Protein AF-A0A7K2NYI3-F1 (afdb_monomer_lite)

Structure (mmCIF, N/CA/C/O backbone):
data_AF-A0A7K2NYI3-F1
#
_entry.id   AF-A0A7K2NYI3-F1
#
loop_
_atom_site.group_PDB
_atom_site.id
_atom_site.type_symbol
_atom_site.label_atom_id
_atom_site.label_alt_id
_atom_site.label_comp_id
_atom_site.label_asym_id
_atom_site.label_entity_id
_atom_site.label_seq_id
_atom_site.pdbx_PDB_ins_code
_atom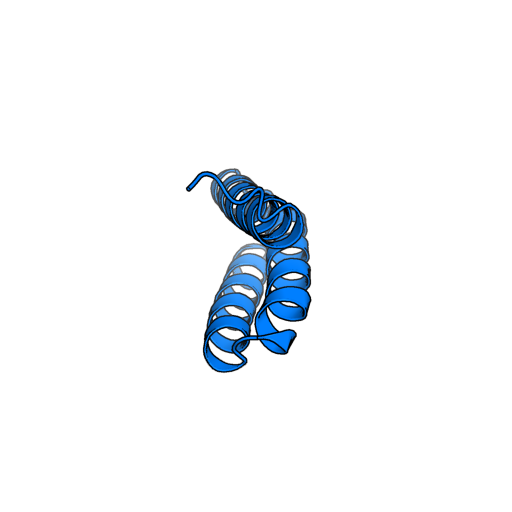_site.Cartn_x
_atom_site.Cartn_y
_atom_site.Cartn_z
_atom_site.occupancy
_atom_site.B_iso_or_equiv
_atom_site.auth_seq_id
_atom_site.auth_comp_id
_atom_site.auth_asym_id
_atom_site.auth_atom_id
_atom_site.pdbx_PDB_model_num
ATOM 1 N N . GLU A 1 1 ? 11.294 12.436 -25.273 1.00 41.53 1 GLU A N 1
ATOM 2 C CA . GLU A 1 1 ? 10.753 11.063 -25.258 1.00 41.53 1 GLU A CA 1
ATOM 3 C C . GLU A 1 1 ? 9.638 10.961 -24.234 1.00 41.53 1 GLU A C 1
ATOM 5 O O . GLU A 1 1 ? 9.899 10.947 -23.042 1.00 41.53 1 GLU A O 1
ATOM 10 N N . LEU A 1 2 ? 8.3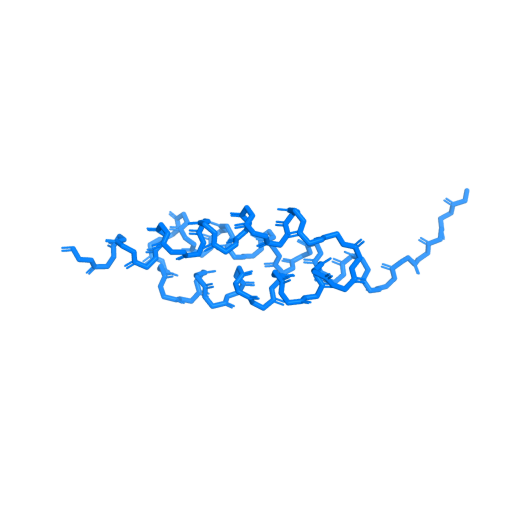89 10.970 -24.694 1.00 48.41 2 LEU A N 1
ATOM 11 C CA . LEU A 1 2 ? 7.218 10.665 -23.874 1.00 48.41 2 LEU A CA 1
ATOM 12 C C . LEU A 1 2 ? 6.783 9.252 -24.253 1.00 48.41 2 LEU A C 1
ATOM 14 O O . LEU A 1 2 ? 5.867 9.054 -25.048 1.00 48.41 2 LEU A O 1
ATOM 18 N N . ALA A 1 3 ? 7.522 8.264 -23.748 1.00 52.66 3 ALA A N 1
ATOM 19 C CA . ALA A 1 3 ? 7.080 6.883 -23.809 1.00 52.66 3 ALA A CA 1
ATOM 20 C C . ALA A 1 3 ? 5.887 6.753 -22.858 1.00 52.66 3 ALA A C 1
ATOM 22 O O . ALA A 1 3 ? 6.030 6.832 -21.639 1.00 52.66 3 ALA A O 1
ATOM 23 N N . LEU A 1 4 ? 4.697 6.603 -23.433 1.00 55.56 4 LEU A N 1
ATOM 24 C CA . LEU A 1 4 ? 3.498 6.170 -22.730 1.00 55.56 4 LEU A CA 1
ATOM 25 C C . LEU A 1 4 ? 3.764 4.780 -22.131 1.00 55.56 4 LEU A C 1
ATOM 27 O O . LEU A 1 4 ? 3.469 3.756 -22.742 1.00 55.56 4 LEU A O 1
ATOM 31 N N . LEU A 1 5 ? 4.327 4.742 -20.922 1.00 59.81 5 LEU A N 1
ATOM 32 C CA . LEU A 1 5 ? 4.398 3.557 -20.070 1.00 59.81 5 LEU A CA 1
ATOM 33 C C . LEU A 1 5 ? 3.011 3.313 -19.467 1.00 59.81 5 LEU A C 1
ATOM 35 O O . LEU A 1 5 ? 2.803 3.458 -18.263 1.00 59.81 5 LEU A O 1
ATOM 39 N N . LEU A 1 6 ? 2.045 2.974 -20.322 1.00 55.09 6 LEU A N 1
ATOM 40 C CA . LEU A 1 6 ? 0.664 2.682 -19.935 1.00 55.09 6 LEU A CA 1
ATOM 41 C C . LEU A 1 6 ? 0.563 1.705 -18.734 1.00 55.09 6 LEU A C 1
ATOM 43 O O . LEU A 1 6 ? -0.281 1.947 -17.872 1.00 55.09 6 LEU A O 1
ATOM 47 N N . PRO A 1 7 ? 1.441 0.682 -18.583 1.00 60.28 7 PRO A N 1
ATOM 48 C CA . PRO A 1 7 ? 1.454 -0.170 -17.389 1.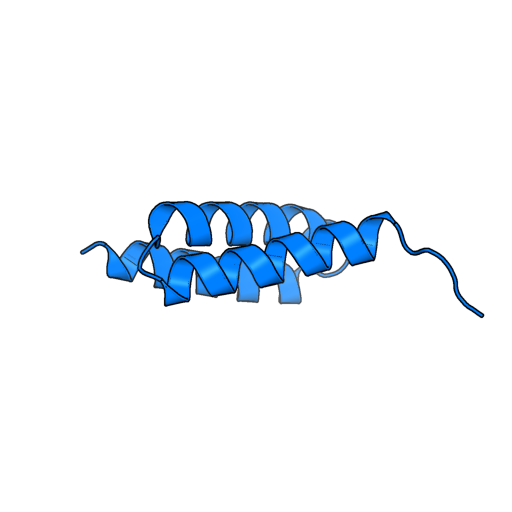00 60.28 7 PRO A CA 1
ATOM 49 C C . PRO A 1 7 ? 1.987 0.537 -16.132 1.00 60.28 7 PRO A C 1
ATOM 51 O O . PRO A 1 7 ? 1.406 0.401 -15.058 1.00 60.28 7 PRO A O 1
ATOM 54 N N . ALA A 1 8 ? 3.062 1.324 -16.251 1.00 64.62 8 ALA A N 1
ATOM 55 C CA . ALA A 1 8 ? 3.693 1.978 -15.102 1.00 64.62 8 ALA A CA 1
ATOM 56 C C . ALA A 1 8 ? 2.827 3.114 -14.548 1.00 64.62 8 ALA A C 1
ATOM 58 O O . ALA A 1 8 ? 2.728 3.280 -13.336 1.00 64.62 8 ALA A O 1
ATOM 59 N N . HIS A 1 9 ? 2.158 3.873 -15.420 1.00 66.44 9 HIS A N 1
ATOM 60 C CA . HIS A 1 9 ? 1.275 4.952 -14.985 1.00 66.44 9 HIS A CA 1
ATOM 61 C C . HIS A 1 9 ? 0.006 4.414 -14.311 1.00 66.44 9 HIS A C 1
ATOM 63 O O . HIS A 1 9 ? -0.408 4.941 -13.282 1.00 66.44 9 HIS A O 1
ATOM 69 N N . ALA A 1 10 ? -0.570 3.320 -14.822 1.00 74.44 10 ALA A N 1
ATOM 70 C CA . ALA A 1 10 ? -1.702 2.661 -14.173 1.00 74.44 10 ALA A CA 1
ATOM 71 C C . ALA A 1 10 ? -1.321 2.072 -12.801 1.00 74.44 10 ALA A C 1
ATOM 73 O O . ALA A 1 10 ? -2.073 2.222 -11.838 1.00 74.44 10 ALA A O 1
ATOM 74 N N . ALA A 1 11 ? -0.140 1.455 -12.689 1.00 80.75 11 ALA A N 1
ATOM 75 C CA . ALA A 1 11 ? 0.369 0.937 -11.419 1.00 80.75 11 ALA A CA 1
ATOM 76 C C . ALA A 1 11 ? 0.646 2.068 -10.411 1.00 80.75 11 ALA A C 1
ATOM 78 O O . ALA A 1 11 ? 0.220 1.993 -9.260 1.00 80.75 11 ALA A O 1
ATOM 79 N N . ARG A 1 12 ? 1.272 3.161 -10.864 1.00 83.56 12 ARG A N 1
ATOM 80 C CA . ARG A 1 12 ? 1.522 4.372 -10.068 1.00 83.56 12 ARG A CA 1
ATOM 81 C C . ARG A 1 12 ? 0.227 4.973 -9.517 1.00 83.56 12 ARG A C 1
ATOM 83 O O . ARG A 1 12 ? 0.143 5.251 -8.326 1.00 83.56 12 ARG A O 1
ATOM 90 N N . LEU A 1 13 ? -0.792 5.127 -10.364 1.00 88.50 13 LEU A N 1
ATOM 91 C CA . LEU A 1 13 ? -2.099 5.649 -9.955 1.00 88.50 13 LEU A CA 1
ATOM 92 C C . LEU A 1 13 ? -2.787 4.745 -8.926 1.00 88.50 13 LEU A C 1
ATOM 94 O O . LEU A 1 13 ? -3.456 5.245 -8.022 1.00 88.50 13 LEU A O 1
ATOM 98 N N . ARG A 1 14 ? -2.616 3.420 -9.037 1.00 89.25 14 ARG A N 1
ATOM 99 C CA . ARG A 1 14 ? -3.138 2.470 -8.047 1.00 89.25 14 ARG A CA 1
ATOM 100 C C . ARG A 1 14 ? -2.514 2.707 -6.674 1.00 89.25 14 ARG A C 1
ATOM 102 O O . ARG A 1 14 ? -3.252 2.826 -5.702 1.00 89.25 14 ARG A O 1
ATOM 109 N N . TYR A 1 15 ? -1.190 2.842 -6.611 1.00 90.31 15 TYR A N 1
ATOM 110 C CA . TYR A 1 15 ? -0.480 3.159 -5.371 1.00 90.31 15 TYR A CA 1
ATOM 111 C C . TYR A 1 15 ? -0.944 4.493 -4.767 1.00 90.31 15 TYR A C 1
ATOM 113 O O . TYR A 1 15 ? -1.305 4.557 -3.595 1.00 90.31 15 TYR A O 1
ATOM 121 N N . GLU A 1 16 ? -1.020 5.551 -5.578 1.00 93.25 16 GLU A N 1
ATOM 122 C CA . GLU A 1 16 ? -1.464 6.874 -5.118 1.00 93.25 16 GLU A CA 1
ATOM 123 C C . GLU A 1 16 ? -2.899 6.840 -4.570 1.00 93.25 16 GLU A C 1
ATOM 125 O O . GLU A 1 16 ? -3.177 7.400 -3.507 1.00 93.25 16 GLU A O 1
ATOM 130 N N . ARG A 1 17 ? -3.809 6.119 -5.238 1.00 94.06 17 ARG A N 1
ATOM 131 C CA . ARG A 1 17 ? -5.166 5.891 -4.728 1.00 94.06 17 ARG A CA 1
ATOM 132 C C . ARG A 1 17 ? -5.154 5.110 -3.414 1.00 94.06 17 ARG A C 1
ATOM 134 O O . ARG A 1 17 ? -5.903 5.467 -2.508 1.00 94.06 17 ARG A O 1
ATOM 141 N N . ALA A 1 18 ? -4.327 4.075 -3.301 1.00 94.50 18 ALA A N 1
ATOM 142 C CA . ALA A 1 18 ? -4.211 3.266 -2.094 1.00 94.50 18 ALA A CA 1
ATOM 143 C C . ALA A 1 18 ? -3.817 4.121 -0.879 1.00 94.50 18 ALA A C 1
ATOM 145 O O . ALA A 1 18 ? -4.486 4.083 0.154 1.00 94.50 18 ALA A O 1
ATOM 146 N N . VAL A 1 19 ? -2.806 4.979 -1.044 1.00 94.19 19 VAL A N 1
ATOM 147 C CA . VAL A 1 19 ? -2.354 5.923 -0.012 1.00 94.19 19 VAL A CA 1
ATOM 148 C C . VAL A 1 19 ? -3.472 6.890 0.390 1.00 94.19 19 VAL A C 1
ATOM 150 O O . VAL A 1 19 ? -3.698 7.103 1.581 1.00 94.19 19 VAL A O 1
ATOM 153 N N . LEU A 1 20 ? -4.218 7.441 -0.574 1.00 97.31 20 LEU A N 1
ATOM 154 C CA . LEU A 1 20 ? -5.340 8.342 -0.282 1.00 97.31 20 LEU A CA 1
ATOM 155 C C . LEU A 1 20 ? -6.472 7.653 0.495 1.00 97.31 20 LEU A C 1
ATOM 157 O O . LEU A 1 20 ? -7.061 8.272 1.382 1.00 97.31 20 LEU A O 1
ATOM 161 N N . LEU A 1 21 ? -6.771 6.387 0.191 1.00 96.06 21 LEU A N 1
ATOM 162 C CA . LEU A 1 21 ? -7.769 5.599 0.922 1.00 96.06 21 LEU A CA 1
ATOM 163 C C . LEU A 1 21 ? -7.343 5.389 2.379 1.00 96.06 21 LEU A C 1
ATOM 165 O O . LEU A 1 21 ? -8.122 5.671 3.288 1.00 96.06 21 LEU A O 1
ATOM 169 N N . VAL A 1 22 ? -6.088 4.988 2.611 1.00 94.94 22 VAL A N 1
ATOM 170 C CA . VAL A 1 22 ? -5.533 4.842 3.968 1.00 94.94 22 VAL A CA 1
ATOM 171 C C . VAL A 1 22 ? -5.602 6.169 4.730 1.00 94.94 22 VAL A C 1
ATOM 173 O O . VAL A 1 22 ? -6.084 6.201 5.858 1.00 94.94 22 VAL A O 1
ATOM 176 N N . GLN A 1 23 ? -5.204 7.282 4.107 1.00 94.50 23 GLN A N 1
ATOM 177 C CA . GLN A 1 23 ? -5.262 8.612 4.731 1.00 94.50 23 GLN A CA 1
ATOM 178 C C . GLN A 1 23 ? -6.688 9.061 5.083 1.00 94.50 23 GLN A C 1
ATOM 180 O O . GLN A 1 23 ? -6.873 9.815 6.037 1.00 94.50 23 GLN A O 1
ATOM 185 N N . ARG A 1 24 ? -7.702 8.606 4.338 1.00 96.19 24 ARG A N 1
ATOM 186 C CA . ARG A 1 24 ? -9.119 8.883 4.625 1.00 96.19 24 ARG A CA 1
ATOM 187 C C . ARG A 1 24 ? -9.743 7.951 5.662 1.00 96.19 24 ARG A C 1
ATOM 189 O O . ARG A 1 24 ? -10.909 8.135 5.999 1.00 96.19 24 ARG A O 1
ATOM 196 N N . GLY A 1 25 ? -8.992 6.980 6.176 1.00 95.88 25 GLY A N 1
ATOM 197 C CA . GLY A 1 25 ? -9.505 5.970 7.100 1.00 95.88 25 GLY A CA 1
ATOM 198 C C . GLY A 1 25 ? -10.179 4.782 6.412 1.00 95.88 25 GLY A C 1
ATOM 199 O O . GLY A 1 25 ? -10.696 3.894 7.084 1.00 95.88 25 GLY A O 1
ATOM 200 N N . GLU A 1 26 ? -10.148 4.710 5.079 1.00 96.94 26 GLU A N 1
ATOM 201 C CA . GLU A 1 26 ? -10.617 3.555 4.306 1.00 96.94 26 GLU A CA 1
ATOM 202 C C . GLU A 1 26 ? -9.545 2.450 4.293 1.00 96.94 26 GLU A C 1
ATOM 204 O O . GLU A 1 26 ? -9.078 2.001 3.245 1.00 96.94 26 GLU A O 1
ATOM 209 N N . PHE A 1 27 ? -9.121 2.018 5.481 1.00 95.38 27 PHE A N 1
ATOM 210 C CA . PHE A 1 27 ? -7.933 1.188 5.679 1.00 95.38 27 PHE A CA 1
ATOM 211 C C . PHE A 1 27 ? -7.991 -0.165 4.961 1.00 95.38 27 PHE A C 1
ATOM 213 O O . PHE A 1 27 ? -7.009 -0.572 4.345 1.00 95.38 27 PHE A O 1
ATOM 220 N N . ALA A 1 28 ? -9.141 -0.848 4.991 1.00 96.25 28 ALA A N 1
ATOM 221 C CA . ALA A 1 28 ? -9.315 -2.136 4.315 1.00 96.25 28 ALA A CA 1
ATOM 222 C C . ALA A 1 28 ? -9.184 -2.009 2.788 1.00 96.25 28 ALA A C 1
ATOM 224 O O . ALA A 1 28 ? -8.518 -2.824 2.150 1.00 96.25 28 ALA A O 1
ATOM 225 N N . ALA A 1 29 ? -9.790 -0.967 2.209 1.00 95.56 29 ALA A N 1
ATOM 226 C CA . ALA A 1 29 ? -9.719 -0.706 0.776 1.00 95.56 29 ALA A CA 1
ATOM 227 C C . ALA A 1 29 ? -8.308 -0.264 0.367 1.00 95.56 29 ALA A C 1
ATOM 229 O O . ALA A 1 29 ? -7.753 -0.794 -0.590 1.00 95.56 29 ALA A O 1
ATOM 230 N N . GLY A 1 30 ? -7.698 0.651 1.126 1.00 96.38 30 GLY A N 1
ATOM 231 C CA . GLY A 1 30 ? -6.327 1.097 0.892 1.00 96.38 30 GLY A CA 1
ATOM 232 C C . GLY A 1 30 ? -5.311 -0.044 0.967 1.00 96.38 30 GLY A C 1
ATOM 233 O O . GLY A 1 30 ? -4.469 -0.167 0.083 1.00 96.38 30 GLY A O 1
ATOM 234 N N . ALA A 1 31 ? -5.434 -0.939 1.950 1.00 97.19 31 ALA A N 1
ATOM 235 C CA . ALA A 1 31 ? -4.571 -2.113 2.061 1.00 97.19 31 ALA A CA 1
ATOM 236 C C . ALA A 1 31 ? -4.702 -3.070 0.864 1.00 97.19 31 ALA A C 1
ATOM 238 O O . ALA A 1 31 ? -3.690 -3.547 0.356 1.00 97.19 31 ALA A O 1
ATOM 239 N N . GLY A 1 32 ? -5.925 -3.321 0.384 1.00 96.56 32 GLY A N 1
ATOM 240 C CA . GLY A 1 32 ? -6.148 -4.168 -0.791 1.00 96.56 32 GLY A CA 1
ATOM 241 C C . GLY A 1 32 ? -5.518 -3.596 -2.066 1.00 96.56 32 GLY A C 1
ATOM 242 O O . GLY A 1 32 ? -4.944 -4.332 -2.866 1.00 96.56 32 GLY A O 1
ATOM 243 N N . GLU A 1 33 ? -5.560 -2.275 -2.241 1.00 95.25 33 GLU A N 1
ATOM 244 C CA . GLU A 1 33 ? -4.919 -1.611 -3.382 1.00 95.25 33 GLU A CA 1
ATOM 245 C C . GLU A 1 33 ? -3.384 -1.623 -3.286 1.00 95.25 33 GLU A C 1
ATOM 247 O O . GLU A 1 33 ? -2.719 -1.794 -4.310 1.00 95.25 33 GLU A O 1
ATOM 252 N N . LEU A 1 34 ? -2.818 -1.500 -2.077 1.00 95.56 34 LEU A N 1
ATOM 253 C CA . LEU A 1 34 ? -1.378 -1.671 -1.840 1.00 95.56 34 LEU A CA 1
ATOM 254 C C . LEU A 1 34 ? -0.934 -3.106 -2.166 1.00 95.56 34 LEU A C 1
ATOM 256 O O . LEU A 1 34 ? 0.047 -3.291 -2.880 1.00 95.56 34 LEU A O 1
ATOM 260 N N . GLU A 1 35 ? -1.680 -4.126 -1.735 1.00 96.12 35 GLU A N 1
ATOM 261 C CA . GLU A 1 35 ? -1.404 -5.535 -2.071 1.00 96.12 35 GLU A CA 1
ATOM 262 C C . GLU A 1 35 ? -1.429 -5.778 -3.589 1.00 96.12 35 GLU A C 1
ATOM 264 O O . GLU A 1 35 ? -0.503 -6.372 -4.143 1.00 96.12 35 GLU A O 1
ATOM 269 N N . ALA A 1 36 ? -2.438 -5.244 -4.281 1.00 93.00 36 ALA A N 1
ATOM 270 C CA . ALA A 1 36 ? -2.555 -5.348 -5.734 1.00 93.00 36 ALA A CA 1
ATOM 271 C C . ALA A 1 36 ? -1.476 -4.552 -6.494 1.00 93.00 36 ALA A C 1
ATOM 273 O O . ALA A 1 36 ? -1.182 -4.852 -7.653 1.00 93.00 36 ALA A O 1
ATOM 274 N N . TYR A 1 37 ? -0.904 -3.507 -5.891 1.00 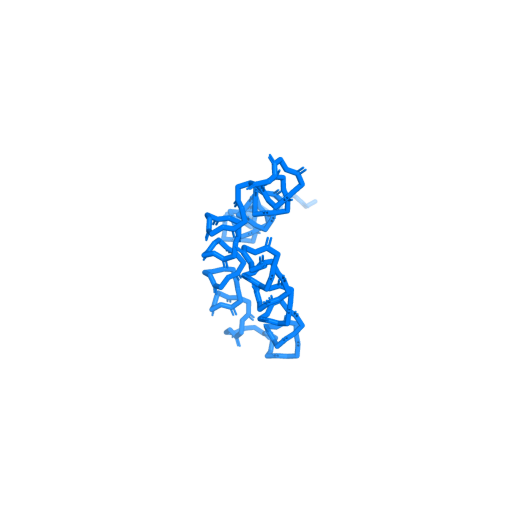92.69 37 TYR A N 1
ATOM 275 C CA . TYR A 1 37 ? 0.266 -2.817 -6.436 1.00 92.69 37 TYR A CA 1
ATOM 276 C C . TYR A 1 37 ? 1.549 -3.629 -6.208 1.00 92.69 37 TYR A C 1
ATOM 278 O O . TYR A 1 37 ? 2.341 -3.779 -7.140 1.00 92.69 37 TYR A O 1
ATOM 286 N N . ALA A 1 38 ? 1.714 -4.216 -5.019 1.00 93.81 38 ALA A N 1
ATOM 287 C CA . ALA A 1 38 ? 2.852 -5.067 -4.678 1.00 93.81 38 ALA A CA 1
ATOM 288 C C . ALA A 1 38 ? 2.974 -6.287 -5.608 1.00 93.81 38 ALA A C 1
ATOM 290 O O . ALA A 1 38 ? 4.076 -6.672 -5.986 1.00 93.81 38 ALA A O 1
ATOM 291 N N . GLU A 1 39 ? 1.852 -6.884 -6.014 1.00 91.88 39 GLU A N 1
ATOM 292 C CA . GLU A 1 39 ? 1.842 -7.993 -6.978 1.00 91.88 39 GLU A CA 1
ATOM 293 C C . GLU A 1 39 ? 2.413 -7.579 -8.344 1.00 91.88 39 GLU A C 1
ATOM 295 O O . GLU A 1 39 ? 3.228 -8.291 -8.928 1.00 91.88 39 GLU A O 1
ATOM 300 N N . VAL A 1 40 ? 2.030 -6.399 -8.840 1.00 90.62 40 VAL A N 1
ATOM 301 C CA .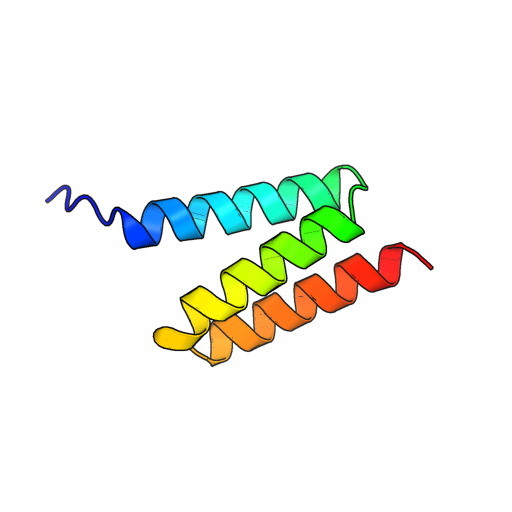 VAL A 1 40 ? 2.492 -5.894 -10.141 1.00 90.62 40 VAL A CA 1
ATOM 302 C C . VAL A 1 40 ? 3.957 -5.475 -10.083 1.00 90.62 40 VAL A C 1
ATOM 304 O O . VAL A 1 40 ? 4.714 -5.779 -11.005 1.00 90.62 40 VAL A O 1
ATOM 307 N N . VAL A 1 41 ? 4.368 -4.773 -9.023 1.00 89.44 41 VAL A N 1
ATOM 308 C CA . VAL A 1 41 ? 5.754 -4.306 -8.895 1.00 89.44 41 VAL A CA 1
ATOM 309 C C . VAL A 1 41 ? 6.713 -5.457 -8.606 1.00 89.44 41 VAL A C 1
ATOM 311 O O . VAL A 1 41 ? 7.824 -5.416 -9.111 1.00 89.44 41 VAL A O 1
ATOM 314 N N . GLY A 1 42 ? 6.277 -6.521 -7.920 1.00 91.94 42 GLY A N 1
ATOM 315 C CA . GLY A 1 42 ? 7.105 -7.702 -7.640 1.00 91.94 42 GLY A CA 1
ATOM 316 C C . GLY A 1 42 ? 7.574 -8.443 -8.893 1.00 91.94 42 GLY A C 1
ATOM 317 O O . GLY A 1 42 ? 8.637 -9.053 -8.897 1.00 91.94 42 GLY A O 1
ATOM 318 N N . ALA A 1 43 ? 6.854 -8.306 -10.012 1.00 89.62 43 ALA A N 1
ATOM 319 C CA . ALA A 1 43 ? 7.320 -8.811 -11.304 1.00 89.62 43 ALA A CA 1
ATOM 320 C C . ALA A 1 43 ? 8.572 -8.078 -11.838 1.00 89.62 43 ALA A C 1
ATOM 322 O O . ALA A 1 43 ? 9.222 -8.573 -12.758 1.00 89.62 43 ALA A O 1
ATOM 323 N N . VAL A 1 44 ? 8.893 -6.898 -11.295 1.00 88.31 44 VAL A N 1
ATOM 324 C CA . VAL A 1 44 ? 10.004 -6.028 -11.715 1.00 88.31 44 VAL A CA 1
ATOM 325 C C . VAL A 1 44 ? 11.033 -5.848 -10.595 1.00 88.31 44 VAL A C 1
ATOM 327 O O . VAL A 1 44 ? 12.232 -5.911 -10.857 1.00 88.31 44 VAL A O 1
ATOM 330 N N . ASP A 1 45 ? 10.571 -5.626 -9.366 1.00 90.25 45 ASP A N 1
ATOM 331 C CA . ASP A 1 45 ? 11.374 -5.387 -8.172 1.00 90.25 45 ASP A CA 1
ATOM 332 C C . ASP A 1 45 ? 10.668 -5.958 -6.927 1.00 90.25 45 ASP A C 1
ATOM 334 O O . ASP A 1 45 ? 9.699 -5.401 -6.403 1.00 90.25 45 ASP A O 1
ATOM 338 N N . GLU A 1 46 ? 11.171 -7.095 -6.449 1.00 92.94 46 GLU A N 1
ATOM 339 C CA . GLU A 1 46 ? 10.627 -7.791 -5.280 1.00 92.94 46 GLU A CA 1
ATOM 340 C C . GLU A 1 46 ? 10.888 -7.038 -3.965 1.00 92.94 46 GLU A C 1
ATOM 342 O O . GLU A 1 46 ? 10.091 -7.135 -3.034 1.00 92.94 46 GLU A O 1
ATOM 347 N N . ALA A 1 47 ? 11.968 -6.254 -3.874 1.00 95.06 47 ALA A N 1
ATOM 348 C CA . ALA A 1 47 ? 12.264 -5.492 -2.662 1.00 95.06 47 ALA A CA 1
ATOM 349 C C . ALA A 1 47 ? 11.214 -4.394 -2.453 1.00 95.06 47 ALA A C 1
ATOM 351 O O . ALA A 1 47 ? 10.666 -4.257 -1.359 1.00 95.06 47 ALA A O 1
ATOM 352 N N . VAL A 1 48 ? 10.855 -3.688 -3.531 1.00 92.19 48 VAL A N 1
ATOM 353 C CA . VAL A 1 48 ? 9.769 -2.696 -3.510 1.00 92.19 48 VAL A CA 1
ATOM 354 C C . VAL A 1 48 ? 8.425 -3.358 -3.192 1.00 92.19 48 VAL A C 1
ATOM 356 O O . VAL A 1 48 ? 7.617 -2.798 -2.452 1.00 92.19 48 VAL A O 1
ATOM 359 N N . ALA A 1 49 ? 8.171 -4.567 -3.701 1.00 94.00 49 ALA A N 1
ATOM 360 C CA . ALA A 1 49 ? 6.945 -5.296 -3.385 1.00 94.00 49 ALA A CA 1
ATOM 361 C C . ALA A 1 49 ? 6.822 -5.617 -1.886 1.00 94.00 49 ALA A C 1
ATOM 363 O O . ALA A 1 49 ? 5.745 -5.455 -1.310 1.00 94.00 49 ALA A O 1
ATOM 364 N N . GLU A 1 50 ? 7.909 -6.035 -1.236 1.00 97.69 50 GLU A N 1
ATOM 365 C CA . GLU A 1 50 ? 7.916 -6.327 0.200 1.00 97.69 50 GLU A CA 1
ATOM 366 C C . GLU A 1 50 ? 7.679 -5.088 1.071 1.00 97.69 50 GLU A C 1
ATOM 368 O O . GLU A 1 50 ? 6.920 -5.160 2.047 1.00 97.69 50 GLU A O 1
ATOM 373 N N . GLU A 1 51 ? 8.255 -3.941 0.700 1.00 97.00 51 GLU A N 1
ATOM 374 C CA . GLU A 1 51 ? 7.992 -2.659 1.365 1.00 97.00 51 GLU A CA 1
ATOM 375 C C . GLU A 1 51 ? 6.498 -2.310 1.313 1.00 97.00 51 GLU A C 1
ATOM 377 O O . GLU A 1 51 ? 5.864 -2.101 2.352 1.00 97.00 51 GLU A O 1
ATOM 382 N N . VAL A 1 52 ? 5.898 -2.378 0.120 1.00 96.06 52 VAL A N 1
ATOM 383 C CA . VAL A 1 52 ? 4.469 -2.097 -0.093 1.00 96.06 52 VAL A CA 1
ATOM 384 C C . VAL A 1 52 ? 3.577 -3.092 0.663 1.00 96.06 52 VAL A C 1
ATOM 386 O O . VAL A 1 52 ? 2.556 -2.706 1.240 1.00 96.06 52 VAL A O 1
ATOM 389 N N . ARG A 1 53 ? 3.948 -4.378 0.734 1.00 97.62 53 ARG A N 1
ATOM 390 C CA . ARG A 1 53 ? 3.227 -5.363 1.566 1.00 97.62 53 ARG A CA 1
ATOM 391 C C . ARG A 1 53 ? 3.299 -4.994 3.052 1.00 97.62 53 ARG A C 1
ATOM 393 O O . ARG A 1 53 ? 2.342 -5.235 3.789 1.00 97.62 53 ARG A O 1
ATOM 400 N N . GLY A 1 54 ? 4.406 -4.405 3.508 1.00 97.62 54 GLY A N 1
ATOM 401 C CA . GLY A 1 54 ? 4.548 -3.849 4.857 1.00 97.62 54 GLY A CA 1
ATOM 402 C C . GLY A 1 54 ? 3.580 -2.701 5.134 1.00 97.62 54 GLY A C 1
ATOM 403 O O . GLY A 1 54 ? 2.915 -2.692 6.175 1.00 97.62 54 GLY A O 1
ATOM 404 N N . GLU A 1 55 ? 3.435 -1.782 4.185 1.00 96.50 55 GLU A N 1
ATOM 405 C CA . GLU A 1 55 ? 2.456 -0.695 4.261 1.00 96.50 55 GLU A CA 1
ATOM 406 C C . GLU A 1 55 ? 1.019 -1.229 4.316 1.00 96.50 55 GLU A C 1
ATOM 408 O O . GLU A 1 55 ? 0.237 -0.804 5.168 1.00 96.50 55 GLU A O 1
ATOM 413 N N . ALA A 1 56 ? 0.680 -2.226 3.491 1.00 96.88 56 ALA A N 1
ATOM 414 C CA . ALA A 1 56 ? -0.643 -2.850 3.497 1.00 96.88 56 ALA A CA 1
ATOM 415 C C . ALA A 1 56 ? -0.976 -3.501 4.850 1.00 96.88 56 ALA A C 1
ATO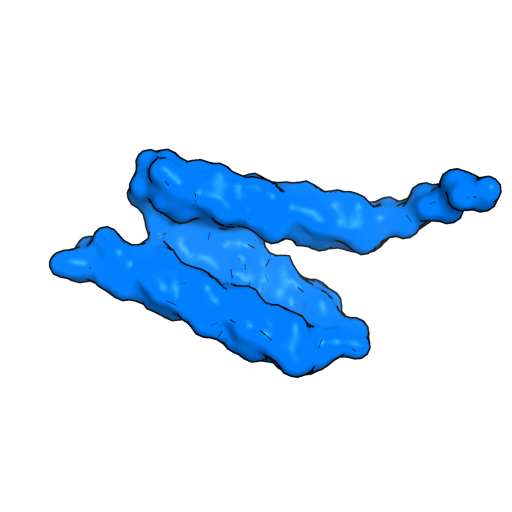M 417 O O . ALA A 1 56 ? -2.067 -3.306 5.393 1.00 96.88 56 ALA A O 1
ATOM 418 N N . ARG A 1 57 ? -0.019 -4.233 5.439 1.00 97.44 57 ARG A N 1
ATOM 419 C CA . ARG A 1 57 ? -0.157 -4.808 6.789 1.00 97.44 57 ARG A CA 1
ATOM 420 C C . ARG A 1 57 ? -0.371 -3.723 7.843 1.00 97.44 57 ARG A C 1
ATOM 422 O O . ARG A 1 57 ? -1.214 -3.891 8.721 1.00 97.44 57 ARG A O 1
ATOM 429 N N . THR A 1 58 ? 0.357 -2.615 7.733 1.00 96.94 58 THR A N 1
ATOM 430 C CA . THR A 1 58 ? 0.234 -1.471 8.645 1.00 96.94 58 THR A CA 1
ATOM 431 C C . THR A 1 58 ? -1.148 -0.832 8.537 1.00 96.94 58 THR A C 1
ATOM 433 O O . THR A 1 58 ? -1.800 -0.632 9.556 1.00 96.94 58 THR A O 1
ATOM 436 N N . ALA A 1 59 ? -1.649 -0.606 7.319 1.00 94.75 59 ALA A N 1
ATOM 437 C CA . ALA A 1 59 ? -3.003 -0.108 7.094 1.00 94.75 59 ALA A CA 1
ATOM 438 C C . ALA A 1 59 ? -4.063 -1.050 7.691 1.00 94.75 59 ALA A C 1
ATOM 440 O O . ALA A 1 59 ? -4.940 -0.594 8.417 1.00 94.75 59 ALA A O 1
ATOM 441 N N . ARG A 1 60 ? -3.959 -2.371 7.478 1.00 94.44 60 ARG A N 1
ATOM 442 C CA . ARG A 1 60 ? -4.878 -3.346 8.103 1.00 94.44 60 ARG A CA 1
ATOM 443 C C . ARG A 1 60 ? -4.831 -3.304 9.628 1.00 94.44 60 ARG A C 1
ATOM 445 O O . ARG A 1 60 ? -5.868 -3.470 10.263 1.00 94.44 60 ARG A O 1
ATOM 452 N N . ALA A 1 61 ? -3.658 -3.082 10.216 1.00 95.06 61 ALA A N 1
ATOM 453 C CA . ALA A 1 61 ? -3.515 -2.982 11.663 1.00 95.06 61 ALA A CA 1
ATOM 454 C C . ALA A 1 61 ? -4.250 -1.765 12.253 1.00 95.06 61 ALA A C 1
ATOM 456 O O . ALA A 1 61 ? -4.634 -1.827 13.414 1.00 95.06 61 ALA A O 1
ATOM 457 N N . MET A 1 62 ? -4.515 -0.713 11.464 1.00 90.75 62 MET A N 1
ATOM 458 C CA . MET A 1 62 ? -5.296 0.461 11.893 1.00 90.75 62 MET A CA 1
ATOM 459 C C . MET A 1 62 ? -6.806 0.194 12.035 1.00 90.75 62 MET A C 1
ATOM 461 O O . MET A 1 62 ? -7.534 1.071 12.492 1.00 90.75 62 MET A O 1
ATOM 465 N N . LEU A 1 63 ? -7.295 -0.983 11.624 1.00 87.00 63 LEU A N 1
ATOM 466 C CA . LEU A 1 63 ? -8.688 -1.404 11.835 1.00 87.00 63 LEU A CA 1
ATOM 467 C C . LEU A 1 63 ? -8.951 -1.949 13.249 1.00 87.00 63 LEU A C 1
ATOM 469 O O . LEU A 1 63 ? -10.117 -2.112 13.609 1.00 87.00 63 LEU A O 1
ATOM 473 N N . ASN A 1 64 ? -7.895 -2.271 14.002 1.00 75.94 64 ASN A N 1
ATOM 474 C CA . ASN A 1 64 ? -7.962 -2.808 15.365 1.00 75.94 64 ASN A CA 1
ATOM 475 C C . ASN A 1 64 ? -7.734 -1.705 16.400 1.00 75.94 64 ASN A C 1
ATOM 477 O O . ASN A 1 64 ? -8.319 -1.828 17.499 1.00 75.94 64 ASN A O 1
#

Sequence (64 aa):
ELALLLPAHAARLRYERAVLLVQRGEFAAGAGELEAYAEVVGAVDEAVAEEVRGEARTARAMLN

Radius of gyration: 12.28 Å; chains: 1; bounding box: 23×20×41 Å

Secondary structure (DSSP, 8-state):
-----HHHHHHHHHHHHHHHHHHTT-HHHHHHHHHHHHHHHHTT-HHHHHHHHHHHHHHHHTT-

pLDDT: mean 87.82, std 13.93, range [41.53, 97.69]

Foldseek 3Di:
DPPPPVVVVVLVVLLVVLVVCLVVLVLQSSLVSLQVSLVSCCVPPNVVSVVSNVVSVVSVVSVD